Protein AF-A0A955PTU8-F1 (afdb_monomer)

Sequence (80 aa):
LYNLCELLRSGSFHIRITDTSAGERLARIKNGQYRLGDVMDWGEELTAQAEQLIAACGNEPDLPRINEFLVAIRRAFLTP

Secondary structure (DSSP, 8-state):
-HHHHHHHHHS---S-GGGSHHHHHHHHHHTT-S-HHHHHHHHHHHHHHHHHHHHH--PPP-HHHHHHHHHHHHHHTT--

Foldseek 3Di:
DVQLLVCLVPVDGDPCCCVDPSVVVVVCVVVVVDDPVVVVVVVVVVVVSNVVSVVVRPDDDPPVVVVVVVVVVVVVPPDD

Radius of gyration: 16.72 Å; Cα contacts (8 Å, |Δi|>4): 39; chains: 1; bounding box: 26×34×43 Å

Mean predicted aligned error: 7.54 Å

Nearest PDB structur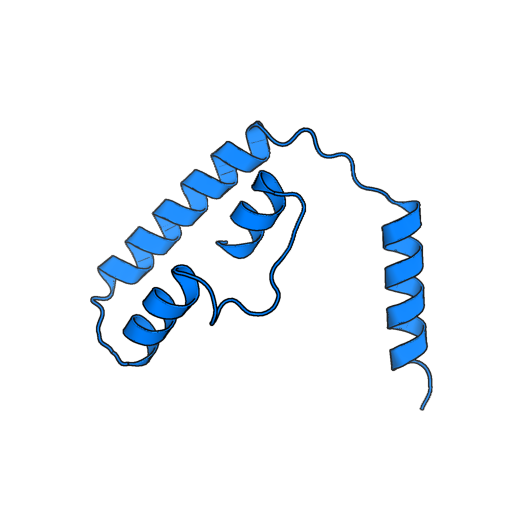es (foldseek):
  7st6-assembly1_y  TM=4.009E-01  e=9.063E+00  Escherichia coli K-12

Solvent-accessible surface area (backbone atoms only — not comparable to full-atom values): 4772 Å² total; per-residue (Å²): 92,68,58,54,39,42,29,58,73,68,78,45,72,75,88,63,50,70,84,39,78,66,21,56,54,49,50,34,46,75,71,65,65,62,53,76,63,60,56,51,55,50,52,52,54,36,48,57,50,31,55,56,37,55,77,67,49,83,80,76,83,61,59,70,62,51,50,54,50,53,51,51,52,52,53,70,74,68,62,132

Structure (mmCIF, N/CA/C/O backbone):
data_AF-A0A955PTU8-F1
#
_entry.id   AF-A0A955PTU8-F1
#
loop_
_atom_site.group_PDB
_atom_site.id
_atom_site.type_symbol
_atom_site.label_atom_id
_atom_site.label_alt_id
_atom_site.label_comp_id
_atom_site.label_asym_id
_atom_site.label_entity_id
_atom_site.label_seq_id
_atom_site.pdbx_PDB_ins_code
_atom_site.Cartn_x
_atom_site.Cartn_y
_atom_site.Cartn_z
_atom_site.occupancy
_atom_site.B_iso_or_equiv
_atom_site.auth_seq_id
_atom_site.auth_comp_id
_atom_site.auth_asym_id
_atom_site.auth_atom_id
_atom_site.pdbx_PDB_model_num
ATOM 1 N N . LEU A 1 1 ? 4.204 0.522 -1.403 1.00 83.00 1 LEU A N 1
ATOM 2 C CA . LEU A 1 1 ? 3.571 1.710 -2.021 1.00 83.00 1 LEU A CA 1
ATOM 3 C C . LEU A 1 1 ? 2.184 1.407 -2.583 1.00 83.00 1 LEU A C 1
ATOM 5 O O . LEU A 1 1 ? 1.252 2.079 -2.174 1.00 83.00 1 LEU A O 1
ATOM 9 N N . TYR A 1 2 ? 1.997 0.372 -3.415 1.00 85.88 2 TYR A N 1
ATOM 10 C CA . TYR A 1 2 ? 0.659 0.008 -3.923 1.00 85.88 2 TYR A CA 1
ATOM 11 C C . TYR A 1 2 ? -0.399 -0.159 -2.818 1.00 85.88 2 TYR A C 1
ATOM 13 O O . TYR A 1 2 ? -1.416 0.524 -2.838 1.00 85.88 2 TYR A O 1
ATOM 21 N N . ASN A 1 3 ? -0.121 -0.970 -1.791 1.00 83.56 3 ASN A N 1
ATOM 22 C CA . ASN A 1 3 ? -1.081 -1.167 -0.697 1.00 83.56 3 ASN A CA 1
ATOM 23 C C . ASN A 1 3 ? -1.333 0.101 0.131 1.00 83.56 3 ASN A C 1
ATOM 25 O O . ASN A 1 3 ? -2.390 0.238 0.733 1.00 83.56 3 ASN A O 1
ATOM 29 N N . LEU A 1 4 ? -0.369 1.026 0.176 1.00 83.75 4 LEU A N 1
ATOM 30 C CA . LEU A 1 4 ? -0.575 2.328 0.808 1.00 83.75 4 LEU A CA 1
ATOM 31 C C . LEU A 1 4 ? -1.577 3.149 -0.012 1.00 83.75 4 LEU A C 1
ATOM 33 O O . LEU A 1 4 ? -2.522 3.683 0.551 1.00 83.75 4 LEU A O 1
ATOM 37 N N . CYS A 1 5 ? -1.417 3.192 -1.337 1.00 86.88 5 CYS A N 1
ATOM 38 C CA . CYS A 1 5 ? -2.375 3.851 -2.228 1.00 86.88 5 CYS A CA 1
ATOM 39 C C . CYS A 1 5 ? -3.776 3.230 -2.105 1.00 86.88 5 CYS A C 1
ATOM 41 O O . CYS A 1 5 ? -4.778 3.938 -2.064 1.00 86.88 5 CYS A O 1
ATOM 43 N N . GLU A 1 6 ? -3.855 1.903 -2.004 1.00 83.75 6 GLU A N 1
ATOM 44 C CA . GLU A 1 6 ? -5.114 1.190 -1.796 1.00 83.75 6 GLU A CA 1
ATOM 45 C C . GLU A 1 6 ? -5.790 1.571 -0.475 1.00 83.75 6 GLU A C 1
ATOM 47 O O . GLU A 1 6 ? -6.980 1.902 -0.471 1.00 83.75 6 GLU A O 1
ATOM 52 N N . LEU A 1 7 ? -5.020 1.585 0.615 1.00 84.25 7 LEU A N 1
ATOM 53 C CA . LEU A 1 7 ? -5.499 1.965 1.938 1.00 84.25 7 LEU A CA 1
ATOM 54 C C . LEU A 1 7 ? -6.010 3.406 1.953 1.00 84.25 7 LEU A C 1
ATOM 56 O O . LEU A 1 7 ? -7.109 3.659 2.436 1.00 84.25 7 LEU A O 1
ATOM 60 N N . LEU A 1 8 ? -5.252 4.342 1.380 1.00 84.06 8 LEU A N 1
ATOM 61 C CA . LEU A 1 8 ? -5.631 5.755 1.341 1.00 84.06 8 LEU A CA 1
ATOM 62 C C . LEU A 1 8 ? -6.880 6.002 0.484 1.00 84.06 8 LEU A C 1
ATOM 64 O O . LEU A 1 8 ? -7.694 6.854 0.825 1.00 84.06 8 LEU A O 1
ATOM 68 N N . ARG A 1 9 ? -7.060 5.244 -0.605 1.00 81.88 9 ARG A N 1
ATOM 69 C CA . ARG A 1 9 ? -8.202 5.396 -1.520 1.00 81.88 9 ARG A CA 1
ATOM 70 C C . ARG A 1 9 ? -9.478 4.721 -1.020 1.00 81.88 9 ARG A C 1
ATOM 72 O O . ARG A 1 9 ? -10.563 5.243 -1.244 1.00 81.88 9 ARG A O 1
ATOM 79 N N . SER A 1 10 ? -9.365 3.526 -0.443 1.00 77.56 10 SER A N 1
ATOM 80 C CA . SER A 1 10 ? -10.519 2.661 -0.148 1.00 77.56 10 SER A CA 1
ATOM 81 C C . SER A 1 10 ? -10.785 2.448 1.341 1.00 77.56 10 SER A C 1
ATOM 83 O O . SER A 1 10 ? -11.816 1.880 1.691 1.00 77.56 10 SER A O 1
ATOM 85 N N . GLY A 1 11 ? -9.855 2.843 2.216 1.00 72.56 11 GLY A N 1
ATOM 86 C CA . GLY A 1 11 ? -9.896 2.511 3.643 1.00 72.56 11 GLY A CA 1
ATOM 87 C C . GLY A 1 11 ? -9.700 1.017 3.939 1.00 72.56 11 GLY A C 1
ATOM 88 O O . GLY A 1 11 ? -9.764 0.612 5.096 1.00 72.56 11 GLY A O 1
ATOM 89 N N . SER A 1 12 ? -9.457 0.195 2.913 1.00 70.50 12 SER A N 1
ATOM 90 C CA . SER A 1 12 ? -9.221 -1.243 3.013 1.00 70.50 12 SER A CA 1
ATOM 91 C C . SER A 1 12 ? -7.805 -1.588 2.560 1.00 70.50 12 SER A C 1
ATOM 93 O O . SER A 1 12 ? -7.211 -0.896 1.736 1.00 70.50 12 SER A O 1
ATOM 95 N N . PHE A 1 13 ? -7.261 -2.672 3.105 1.00 73.69 13 PHE A N 1
ATOM 96 C CA . PHE A 1 13 ? -5.929 -3.175 2.790 1.00 73.69 13 PHE A CA 1
ATOM 97 C C . PHE A 1 13 ? -6.029 -4.642 2.382 1.00 73.69 13 PHE A C 1
ATOM 99 O O . PHE A 1 13 ? -6.386 -5.492 3.204 1.00 73.69 13 PHE A O 1
ATOM 106 N N . HIS A 1 14 ? -5.665 -4.968 1.141 1.00 72.38 14 HIS A N 1
ATOM 107 C CA . HIS A 1 14 ? -5.542 -6.362 0.735 1.00 72.38 14 HIS A CA 1
ATOM 108 C C . HIS A 1 14 ? -4.160 -6.902 1.111 1.00 72.38 14 HIS A C 1
ATOM 110 O O . HIS A 1 14 ? -3.117 -6.461 0.629 1.00 72.38 14 HIS A O 1
ATOM 116 N N . ILE A 1 15 ? -4.152 -7.929 1.966 1.00 65.75 15 ILE A N 1
ATOM 117 C CA . ILE A 1 15 ? -2.921 -8.626 2.371 1.00 65.75 15 ILE A CA 1
ATOM 118 C C . ILE A 1 15 ? -2.324 -9.403 1.181 1.00 65.75 15 ILE A C 1
ATOM 120 O O . ILE A 1 15 ? -1.106 -9.543 1.066 1.00 65.75 15 ILE A O 1
ATOM 124 N N . ARG A 1 16 ? -3.170 -9.892 0.262 1.00 74.62 16 ARG A N 1
ATOM 125 C CA . ARG A 1 16 ? -2.755 -10.678 -0.908 1.00 74.62 16 ARG A CA 1
ATOM 126 C C . ARG A 1 16 ? -2.650 -9.811 -2.158 1.00 74.62 16 ARG A C 1
ATOM 128 O O . ARG A 1 16 ? -3.571 -9.728 -2.959 1.00 74.62 16 ARG A O 1
ATOM 135 N N . ILE A 1 17 ? -1.474 -9.217 -2.353 1.00 76.31 17 ILE A N 1
ATOM 136 C CA . ILE A 1 17 ? -1.143 -8.445 -3.566 1.00 76.31 17 ILE A CA 1
ATOM 137 C C . ILE A 1 17 ? -1.233 -9.317 -4.828 1.00 76.31 17 ILE A C 1
ATOM 139 O O . ILE A 1 17 ? -1.504 -8.802 -5.908 1.00 76.31 17 ILE A O 1
ATOM 143 N N . THR A 1 18 ? -1.025 -10.632 -4.702 1.00 77.62 18 THR A N 1
ATOM 144 C CA . THR A 1 18 ? -1.048 -11.599 -5.813 1.00 77.62 18 THR A CA 1
ATOM 145 C C . THR A 1 18 ? -2.342 -11.584 -6.613 1.00 77.62 18 THR A C 1
ATOM 147 O O . THR A 1 18 ? -2.296 -11.853 -7.807 1.00 77.62 18 THR A O 1
ATOM 150 N N . ASP A 1 19 ? -3.455 -11.223 -5.978 1.00 79.25 19 ASP A N 1
ATOM 151 C CA . ASP A 1 19 ? -4.792 -11.290 -6.574 1.00 79.25 19 ASP A CA 1
ATOM 152 C C . ASP A 1 19 ? -5.201 -9.940 -7.204 1.00 79.25 19 ASP A C 1
ATOM 154 O O . ASP A 1 19 ? -6.359 -9.713 -7.541 1.00 79.25 19 ASP A O 1
ATOM 158 N N . THR A 1 20 ? -4.243 -9.018 -7.348 1.00 80.44 20 THR A N 1
ATOM 159 C CA . THR A 1 20 ? -4.433 -7.664 -7.887 1.00 80.44 20 THR A CA 1
ATOM 160 C C . THR A 1 20 ? -3.623 -7.463 -9.168 1.00 80.44 20 THR A C 1
ATOM 162 O O . THR A 1 20 ? -2.661 -8.186 -9.436 1.00 80.44 20 THR A O 1
ATOM 165 N N . SER A 1 21 ? -3.925 -6.403 -9.923 1.00 81.44 21 SER A N 1
ATOM 166 C CA . SER A 1 21 ? -3.116 -6.004 -11.086 1.00 81.44 21 SER A CA 1
ATOM 167 C C . SER A 1 21 ? -1.649 -5.705 -10.729 1.00 81.44 21 SER A C 1
ATOM 169 O O . SER A 1 21 ? -0.749 -5.906 -11.549 1.00 81.44 21 SER A O 1
ATOM 171 N N . ALA A 1 22 ? -1.372 -5.287 -9.488 1.00 85.06 22 ALA A N 1
ATOM 172 C CA . ALA A 1 22 ? -0.006 -5.150 -8.989 1.00 85.06 22 ALA A CA 1
ATOM 173 C C . ALA A 1 22 ? 0.686 -6.509 -8.811 1.00 85.06 22 ALA A C 1
ATOM 175 O O . ALA A 1 22 ? 1.883 -6.618 -9.074 1.00 85.06 22 ALA A O 1
ATOM 176 N N . GLY A 1 23 ? -0.055 -7.550 -8.423 1.00 84.62 23 GLY A N 1
ATOM 177 C CA . GLY A 1 23 ? 0.429 -8.926 -8.319 1.00 84.62 23 GLY A CA 1
ATOM 178 C C . GLY A 1 23 ? 0.915 -9.481 -9.651 1.00 84.62 23 GLY A C 1
ATOM 179 O O . GLY A 1 23 ? 2.016 -10.024 -9.723 1.00 84.62 23 GLY A O 1
ATOM 180 N N . GLU A 1 24 ? 0.155 -9.264 -10.723 1.00 85.38 24 GLU A N 1
ATOM 181 C CA . GLU A 1 24 ? 0.542 -9.664 -12.082 1.00 85.38 24 GLU A CA 1
ATOM 182 C C . GLU A 1 24 ? 1.815 -8.952 -12.561 1.00 85.38 24 GLU A C 1
ATOM 184 O O . GLU A 1 24 ? 2.689 -9.553 -13.192 1.00 85.38 24 GLU A O 1
ATOM 189 N N . ARG A 1 25 ? 1.946 -7.653 -12.265 1.00 86.25 25 ARG A N 1
ATOM 190 C CA . ARG A 1 25 ? 3.140 -6.865 -12.614 1.00 86.25 25 ARG A CA 1
ATOM 191 C C . ARG A 1 25 ? 4.358 -7.329 -11.810 1.00 86.25 25 ARG A C 1
ATOM 193 O O . ARG A 1 25 ? 5.429 -7.516 -12.381 1.00 86.25 25 ARG A O 1
AT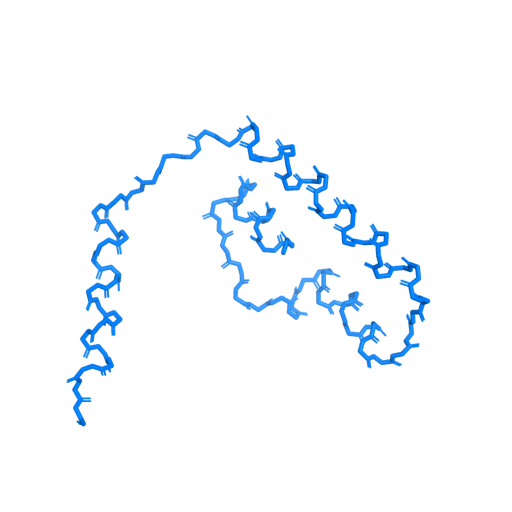OM 200 N N . LEU A 1 26 ? 4.179 -7.621 -10.521 1.00 86.50 26 LEU A N 1
ATOM 201 C CA . LEU A 1 26 ? 5.225 -8.176 -9.661 1.00 86.50 26 LEU A CA 1
ATOM 202 C C . LEU A 1 26 ? 5.661 -9.580 -10.110 1.00 86.50 26 LEU A C 1
ATOM 204 O O . LEU A 1 26 ? 6.848 -9.893 -10.070 1.00 86.50 26 LEU A O 1
ATOM 208 N N . ALA A 1 27 ? 4.722 -10.422 -10.552 1.00 87.50 27 ALA A N 1
ATOM 209 C CA . ALA A 1 27 ? 5.014 -11.753 -11.078 1.00 87.50 27 ALA A CA 1
ATOM 210 C C . ALA A 1 27 ? 5.867 -11.681 -12.354 1.00 87.50 27 ALA A C 1
ATOM 212 O O . ALA A 1 27 ? 6.866 -12.390 -12.459 1.00 87.50 27 ALA A O 1
ATOM 213 N N . ARG A 1 28 ? 5.541 -10.768 -13.280 1.00 86.19 28 ARG A N 1
ATOM 214 C CA . ARG A 1 28 ? 6.362 -10.502 -14.476 1.00 86.19 28 ARG A CA 1
ATOM 215 C C . ARG A 1 28 ? 7.781 -10.067 -14.114 1.00 86.19 28 ARG A C 1
ATOM 217 O O . ARG A 1 28 ? 8.738 -10.626 -14.643 1.00 86.19 28 ARG A O 1
ATOM 224 N N . ILE A 1 29 ? 7.920 -9.149 -13.155 1.00 86.25 29 ILE A N 1
ATOM 225 C CA . ILE A 1 29 ? 9.231 -8.711 -12.654 1.00 86.25 29 ILE A CA 1
ATOM 226 C C . ILE A 1 29 ? 10.010 -9.898 -12.070 1.00 86.25 29 ILE A C 1
ATOM 228 O O . ILE A 1 29 ? 11.146 -10.148 -12.459 1.00 86.25 29 ILE A O 1
ATOM 232 N N . LYS A 1 30 ? 9.393 -10.695 -11.191 1.00 84.56 30 LYS A N 1
ATOM 233 C CA . LYS A 1 30 ? 10.038 -11.880 -10.595 1.00 84.56 30 LYS A CA 1
ATOM 234 C C . 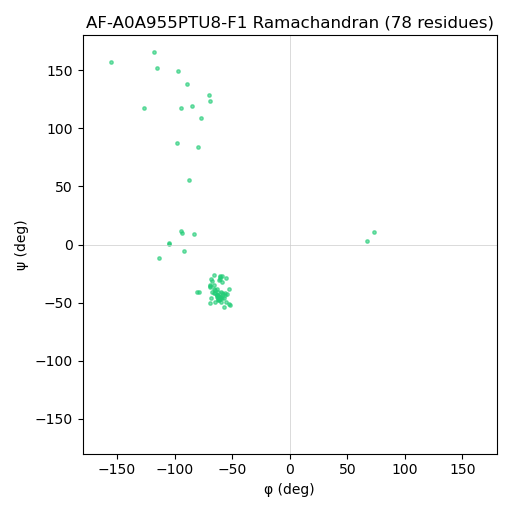LYS A 1 30 ? 10.491 -12.908 -11.633 1.00 84.56 30 LYS A C 1
ATOM 236 O O . LYS A 1 30 ? 11.509 -13.557 -11.429 1.00 84.56 30 LYS A O 1
ATOM 241 N N . ASN A 1 31 ? 9.769 -13.021 -12.743 1.00 89.38 31 ASN A N 1
ATOM 242 C CA . ASN A 1 31 ? 10.101 -13.917 -13.848 1.00 89.38 31 ASN A CA 1
ATOM 243 C C . ASN A 1 31 ? 11.137 -13.327 -14.825 1.00 89.38 31 ASN A C 1
ATOM 245 O O . ASN A 1 31 ? 11.350 -13.890 -15.897 1.00 89.38 31 ASN A O 1
ATOM 249 N N . GLY A 1 32 ? 11.760 -12.187 -14.501 1.00 84.75 32 GLY A N 1
ATOM 250 C CA . GLY A 1 32 ? 12.753 -11.533 -15.360 1.00 84.75 32 GLY A CA 1
ATOM 251 C C . GLY A 1 32 ? 12.157 -10.854 -16.596 1.00 84.75 32 GLY A C 1
ATOM 252 O O . GLY A 1 32 ? 12.892 -10.429 -17.482 1.00 84.75 32 GLY A O 1
ATOM 253 N N . GLN A 1 33 ? 10.829 -10.728 -16.671 1.00 87.12 33 GLN A N 1
ATOM 254 C CA . GLN A 1 33 ? 10.113 -10.097 -17.781 1.00 87.12 33 GLN A CA 1
ATOM 255 C C . GLN A 1 33 ? 9.978 -8.586 -17.546 1.00 87.12 33 GLN A C 1
ATOM 257 O O . GLN A 1 33 ? 8.870 -8.050 -17.504 1.00 87.12 33 GLN A O 1
ATOM 262 N N . TYR A 1 34 ? 11.105 -7.908 -17.329 1.00 84.00 34 TYR A N 1
ATOM 263 C CA . TYR A 1 34 ? 11.156 -6.469 -17.073 1.00 84.00 34 TYR A CA 1
ATOM 264 C C . TYR A 1 34 ? 12.513 -5.882 -17.466 1.00 84.00 34 TYR A C 1
ATOM 266 O O . TYR A 1 34 ? 13.529 -6.579 -17.501 1.00 84.00 34 TYR A O 1
ATOM 274 N N . ARG A 1 35 ? 12.546 -4.578 -17.731 1.00 84.19 35 ARG A N 1
ATOM 275 C CA . ARG A 1 35 ? 13.777 -3.784 -17.772 1.00 84.19 35 ARG A CA 1
ATOM 276 C C . ARG A 1 35 ? 13.954 -3.088 -16.433 1.00 84.19 35 ARG A C 1
ATOM 278 O O . ARG A 1 35 ? 12.974 -2.717 -15.803 1.00 84.19 35 ARG A O 1
ATOM 285 N N . LEU A 1 36 ? 15.198 -2.860 -16.013 1.00 78.88 36 LEU A N 1
ATOM 286 C CA . LEU A 1 36 ? 15.478 -2.176 -14.743 1.00 78.88 36 LEU A 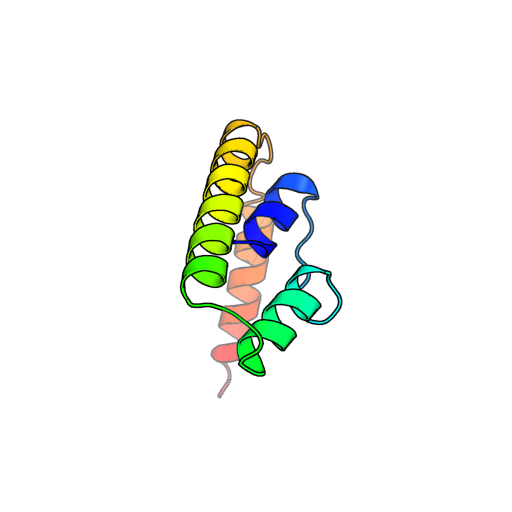CA 1
ATOM 287 C C . LEU A 1 36 ? 14.734 -0.829 -14.629 1.00 78.88 36 LEU A C 1
ATOM 289 O O . LEU A 1 36 ? 14.193 -0.532 -13.568 1.00 78.88 36 LEU A O 1
ATOM 293 N N . GLY A 1 37 ? 14.642 -0.083 -15.739 1.00 84.50 37 GLY A N 1
ATOM 294 C CA . GLY A 1 37 ? 13.855 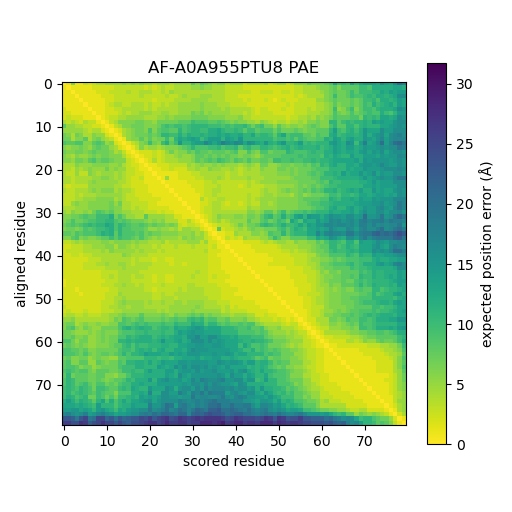1.153 -15.828 1.00 84.50 37 GLY A CA 1
ATOM 295 C C . GLY A 1 37 ? 12.384 0.957 -15.458 1.00 84.50 37 GLY A C 1
ATOM 296 O O . GLY A 1 37 ? 11.877 1.690 -14.624 1.00 84.50 37 GLY A O 1
ATOM 297 N N . ASP A 1 38 ? 11.745 -0.118 -15.927 1.00 83.12 38 ASP A N 1
ATOM 298 C CA . ASP A 1 38 ? 10.321 -0.388 -15.679 1.00 83.12 38 ASP A CA 1
ATOM 299 C C . ASP A 1 38 ? 9.981 -0.535 -14.184 1.00 83.12 38 ASP A C 1
ATOM 301 O O . ASP A 1 38 ? 8.845 -0.288 -13.774 1.00 83.12 38 ASP A O 1
ATOM 305 N N . VAL A 1 39 ? 10.945 -0.974 -13.363 1.00 86.19 39 VAL A N 1
ATOM 306 C CA . VAL A 1 39 ? 10.776 -1.086 -11.904 1.00 86.19 39 VAL A CA 1
ATOM 307 C C . VAL A 1 39 ? 10.928 0.272 -11.233 1.00 86.19 39 VAL A C 1
ATOM 309 O O . VAL A 1 39 ? 10.154 0.575 -10.325 1.00 86.19 39 VAL A O 1
ATOM 312 N N . MET A 1 40 ? 11.897 1.081 -11.672 1.00 87.44 40 MET A N 1
ATOM 313 C CA . MET A 1 40 ? 12.082 2.437 -11.152 1.00 87.44 40 MET A CA 1
ATOM 314 C C . MET A 1 40 ? 10.885 3.315 -11.509 1.00 87.44 40 MET A C 1
ATOM 316 O O . MET A 1 40 ? 10.270 3.876 -10.608 1.00 87.44 40 MET A O 1
ATOM 320 N N . ASP A 1 41 ? 10.483 3.316 -12.781 1.00 90.31 41 ASP A N 1
ATOM 321 C CA . ASP A 1 41 ? 9.339 4.073 -13.289 1.00 90.31 41 ASP A CA 1
ATOM 322 C C . ASP A 1 41 ? 8.063 3.708 -12.523 1.00 90.31 41 ASP A C 1
ATOM 324 O O . ASP A 1 41 ? 7.284 4.573 -12.130 1.00 90.31 41 ASP A O 1
ATOM 328 N N . TRP A 1 42 ? 7.859 2.416 -12.241 1.00 90.88 42 TRP A N 1
ATOM 329 C CA . TRP A 1 42 ? 6.707 1.978 -11.457 1.00 90.88 42 TRP A CA 1
ATOM 330 C C . TRP A 1 42 ? 6.788 2.414 -9.988 1.00 90.88 42 TRP A C 1
ATOM 332 O O . TRP A 1 42 ? 5.769 2.743 -9.377 1.00 90.88 42 TRP A O 1
ATOM 342 N N . GLY A 1 43 ? 7.987 2.431 -9.406 1.00 89.88 43 GLY A N 1
ATOM 343 C CA . GLY A 1 43 ? 8.218 2.967 -8.068 1.00 89.88 43 GLY A CA 1
ATOM 344 C C . GLY A 1 43 ? 7.899 4.459 -7.979 1.00 89.88 43 GLY A C 1
ATOM 345 O O . GLY A 1 43 ? 7.202 4.878 -7.053 1.00 89.88 43 GLY A O 1
ATOM 346 N N . GLU A 1 44 ? 8.350 5.244 -8.955 1.00 93.88 44 GLU A N 1
ATOM 347 C CA . GLU A 1 44 ? 8.068 6.678 -9.065 1.00 93.88 44 GLU A CA 1
ATOM 348 C C . GLU A 1 44 ? 6.571 6.941 -9.266 1.00 93.88 44 GLU A C 1
ATOM 350 O O . GLU A 1 44 ? 5.986 7.746 -8.541 1.00 93.88 44 GLU A O 1
ATOM 355 N N . GLU A 1 45 ? 5.918 6.186 -10.155 1.00 92.81 45 GLU A N 1
ATOM 356 C CA . GLU A 1 45 ? 4.472 6.251 -10.402 1.00 92.81 45 GLU A CA 1
ATOM 357 C C . GLU A 1 45 ? 3.669 6.034 -9.108 1.00 92.81 45 GLU A C 1
ATOM 359 O O . GLU A 1 45 ? 2.783 6.819 -8.764 1.00 92.81 45 GLU A O 1
ATOM 364 N N . LEU A 1 46 ? 4.001 4.980 -8.355 1.00 92.00 46 LEU A N 1
ATOM 365 C CA . LEU A 1 46 ? 3.340 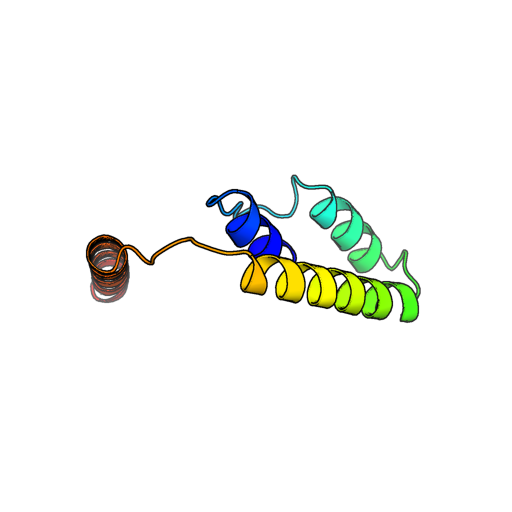4.664 -7.088 1.00 92.00 46 LEU A CA 1
ATOM 366 C C . LEU A 1 46 ? 3.647 5.686 -5.989 1.00 92.00 46 LEU A C 1
ATOM 368 O O . LEU A 1 46 ? 2.823 5.880 -5.096 1.00 92.00 46 LEU A O 1
ATOM 372 N N . THR A 1 47 ? 4.821 6.312 -6.028 1.00 92.94 47 THR A N 1
ATOM 373 C CA . THR A 1 47 ? 5.204 7.359 -5.074 1.00 92.94 47 THR A CA 1
ATOM 374 C C . THR A 1 47 ? 4.378 8.615 -5.318 1.00 92.94 47 THR A C 1
ATOM 376 O O . THR A 1 47 ? 3.712 9.081 -4.397 1.00 92.94 47 THR A O 1
ATOM 379 N N . ALA A 1 48 ? 4.307 9.081 -6.567 1.00 94.50 48 ALA A N 1
ATOM 380 C CA . ALA A 1 48 ? 3.489 10.230 -6.945 1.00 94.50 48 ALA A CA 1
ATOM 381 C C . ALA A 1 48 ? 2.001 10.013 -6.612 1.00 94.50 48 ALA A C 1
ATOM 383 O O . ALA A 1 48 ? 1.339 10.905 -6.082 1.00 94.50 48 ALA A O 1
ATOM 384 N N . GLN A 1 49 ? 1.473 8.807 -6.861 1.00 92.00 49 GLN A N 1
ATOM 385 C CA . GLN A 1 49 ? 0.104 8.451 -6.468 1.00 92.00 49 GLN A CA 1
ATOM 386 C C . GLN A 1 49 ? -0.096 8.501 -4.950 1.00 92.00 49 GLN A C 1
ATOM 388 O O . GLN A 1 49 ? -1.100 9.035 -4.480 1.00 92.00 49 GLN A O 1
ATOM 393 N N . ALA A 1 50 ? 0.845 7.957 -4.174 1.00 91.25 50 ALA A N 1
ATOM 394 C CA . ALA A 1 50 ? 0.755 7.971 -2.720 1.00 91.25 50 ALA A CA 1
ATOM 395 C C . ALA A 1 50 ? 0.779 9.402 -2.170 1.00 91.25 50 ALA A C 1
ATOM 397 O O . ALA A 1 50 ? -0.038 9.725 -1.316 1.00 91.25 50 ALA A O 1
ATOM 398 N N . GLU A 1 51 ? 1.657 10.268 -2.675 1.00 93.94 51 GLU A N 1
ATOM 399 C CA . GLU A 1 51 ? 1.742 11.673 -2.258 1.00 93.94 51 GLU A CA 1
ATOM 400 C C . GLU A 1 51 ? 0.431 12.426 -2.512 1.00 93.94 51 GLU A C 1
ATOM 402 O O . GLU A 1 51 ? -0.078 13.108 -1.619 1.00 93.94 51 GLU A O 1
ATOM 407 N N . GLN A 1 52 ? -0.165 12.241 -3.694 1.00 92.19 52 GLN A N 1
ATOM 408 C CA . GLN A 1 52 ? -1.467 12.824 -4.028 1.00 92.19 52 GLN A CA 1
ATOM 409 C C . GLN A 1 52 ? -2.574 12.322 -3.095 1.00 92.19 52 GLN A C 1
ATOM 411 O O . GLN A 1 52 ? -3.383 13.110 -2.603 1.00 92.19 52 GLN A O 1
ATOM 416 N N . LEU A 1 53 ? -2.604 11.015 -2.827 1.00 89.25 53 LEU A N 1
ATOM 417 C CA . LEU A 1 53 ? -3.609 10.409 -1.959 1.00 89.25 53 LEU A CA 1
ATOM 418 C C . LEU A 1 53 ? -3.436 10.819 -0.496 1.00 89.25 53 LEU A C 1
ATOM 420 O O . LEU A 1 53 ? -4.437 11.036 0.172 1.00 89.25 53 LEU A O 1
ATOM 424 N N . ILE A 1 54 ? -2.202 10.967 -0.003 1.00 88.81 54 ILE A N 1
ATOM 425 C CA . ILE A 1 54 ? -1.921 11.460 1.354 1.00 88.81 54 ILE A CA 1
ATOM 426 C C . ILE A 1 54 ? -2.451 12.883 1.511 1.00 88.81 54 ILE A C 1
ATOM 428 O O . ILE A 1 54 ? -3.148 13.162 2.481 1.00 88.81 54 ILE A O 1
ATOM 432 N N . ALA A 1 55 ? -2.167 13.766 0.550 1.00 88.25 55 ALA A N 1
ATOM 433 C CA . ALA A 1 55 ? -2.632 15.150 0.597 1.00 88.25 55 ALA A CA 1
ATOM 434 C C . ALA A 1 55 ? -4.169 15.264 0.591 1.00 88.25 55 ALA A C 1
ATOM 436 O O . ALA A 1 55 ? -4.720 16.191 1.180 1.00 88.25 55 ALA A O 1
ATOM 437 N N . ALA A 1 56 ? -4.859 14.320 -0.054 1.00 85.75 56 ALA A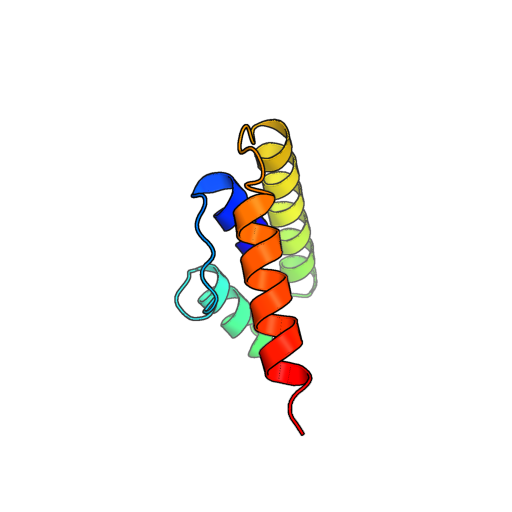 N 1
ATOM 438 C CA . ALA A 1 56 ? -6.319 14.259 -0.113 1.00 85.75 56 ALA A CA 1
ATOM 439 C C . ALA A 1 56 ? -6.957 13.401 1.000 1.00 85.75 56 ALA A C 1
ATOM 441 O O . ALA A 1 56 ? -8.184 13.339 1.102 1.00 85.75 56 ALA A O 1
ATOM 442 N N . CYS A 1 57 ? -6.160 12.710 1.818 1.00 80.81 57 CYS A N 1
ATOM 443 C CA . CYS A 1 57 ? -6.655 11.762 2.808 1.00 80.81 57 CYS A CA 1
ATOM 444 C C . CYS A 1 57 ? -7.210 12.497 4.032 1.00 80.81 57 CYS A C 1
ATOM 446 O O . CYS A 1 57 ? -6.459 13.020 4.850 1.00 80.81 57 CYS A O 1
ATOM 448 N N . GLY A 1 58 ? -8.534 12.473 4.186 1.00 78.75 58 GLY A N 1
ATOM 449 C CA . GLY A 1 58 ? -9.237 12.957 5.379 1.00 78.75 58 GLY A CA 1
ATOM 450 C C . GLY A 1 58 ? -9.519 11.874 6.425 1.00 78.75 58 GLY A C 1
ATOM 451 O O . GLY A 1 58 ? -10.308 12.110 7.333 1.00 78.75 58 GLY A O 1
ATOM 452 N N . ASN A 1 59 ? -8.949 10.672 6.280 1.00 76.88 59 ASN A N 1
ATOM 453 C CA . ASN A 1 59 ? -9.188 9.584 7.226 1.00 76.88 59 ASN A CA 1
ATOM 454 C C . ASN A 1 59 ? -8.536 9.909 8.574 1.00 76.88 59 ASN A C 1
ATOM 456 O O . ASN A 1 59 ? -7.323 10.112 8.647 1.00 76.88 59 ASN A O 1
ATOM 460 N N . GLU A 1 60 ? -9.327 9.901 9.643 1.00 79.94 60 GLU A N 1
ATOM 461 C CA . GLU A 1 60 ? -8.810 10.026 11.002 1.00 79.94 60 GLU A CA 1
ATOM 462 C C . GLU A 1 60 ? -8.466 8.646 11.580 1.00 79.94 60 GLU A C 1
ATOM 464 O O . GLU A 1 60 ? -9.218 7.682 11.393 1.00 79.94 60 GLU A O 1
ATOM 469 N N . PRO A 1 61 ? -7.330 8.510 12.281 1.00 76.38 61 PRO A N 1
ATOM 470 C CA . PRO A 1 61 ? -6.966 7.250 12.907 1.00 76.38 61 PRO A CA 1
ATOM 471 C C . PRO A 1 61 ? -7.882 6.938 14.099 1.00 76.38 61 PRO A C 1
ATOM 473 O O . PRO A 1 61 ? -7.992 7.719 15.043 1.00 76.38 61 PRO A O 1
ATOM 476 N N . ASP A 1 62 ? -8.456 5.735 14.111 1.00 85.69 62 ASP A N 1
ATOM 477 C CA . ASP A 1 62 ? -9.158 5.178 15.274 1.00 85.69 62 ASP A CA 1
ATOM 478 C C . ASP A 1 62 ? -8.135 4.614 16.278 1.00 85.69 62 ASP A C 1
ATOM 480 O O . ASP A 1 62 ? -7.781 3.429 16.266 1.00 85.69 62 ASP A O 1
ATOM 484 N N . LEU A 1 63 ? -7.600 5.500 17.124 1.00 88.62 63 LEU A N 1
ATOM 485 C CA . LEU A 1 63 ? -6.592 5.151 18.130 1.00 88.62 63 LEU A CA 1
ATOM 486 C C . LEU A 1 63 ? -7.054 4.055 19.110 1.00 88.62 63 LEU A C 1
ATOM 488 O O . LEU A 1 63 ? -6.247 3.161 19.384 1.00 88.62 63 LEU A O 1
ATOM 492 N N . PRO A 1 64 ? -8.300 4.066 19.635 1.00 92.44 64 PRO A N 1
ATOM 493 C CA . PRO A 1 64 ? 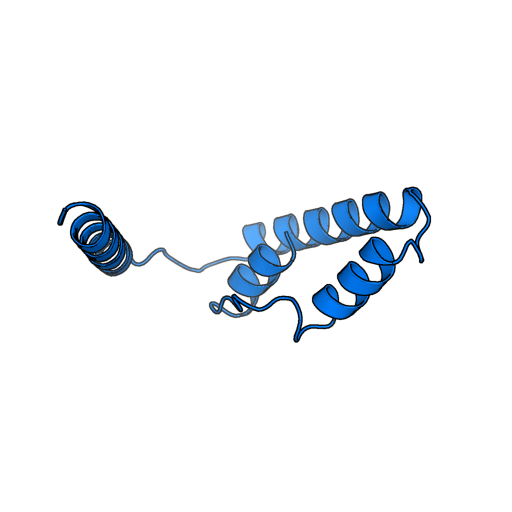-8.809 2.964 20.451 1.00 92.44 64 PRO A CA 1
ATOM 494 C C . PRO A 1 64 ? -8.678 1.602 19.764 1.00 92.44 64 PRO A C 1
ATOM 496 O O . PRO A 1 64 ? -8.077 0.684 20.327 1.00 92.44 64 PRO A O 1
ATOM 499 N N . ARG A 1 65 ? -9.147 1.487 18.519 1.00 85.44 65 ARG A N 1
ATOM 500 C CA . ARG A 1 65 ? -9.105 0.231 17.764 1.00 85.44 65 ARG A CA 1
ATOM 501 C C . ARG A 1 65 ? -7.683 -0.218 17.437 1.00 85.44 65 ARG A C 1
ATOM 503 O O . ARG A 1 65 ? -7.378 -1.410 17.503 1.00 85.44 65 ARG A O 1
ATOM 510 N N . ILE A 1 66 ? -6.794 0.722 17.114 1.00 86.50 66 ILE A N 1
ATOM 511 C CA . ILE A 1 66 ? -5.367 0.436 16.896 1.00 86.50 66 ILE A CA 1
ATOM 512 C C . ILE A 1 66 ? -4.740 -0.127 18.177 1.00 86.50 66 ILE A C 1
ATOM 514 O O . ILE A 1 66 ? -4.041 -1.139 18.127 1.00 86.50 66 ILE A O 1
ATOM 518 N N . ASN A 1 67 ? -5.016 0.480 19.331 1.00 90.44 67 ASN A N 1
ATOM 519 C CA . ASN A 1 67 ? -4.498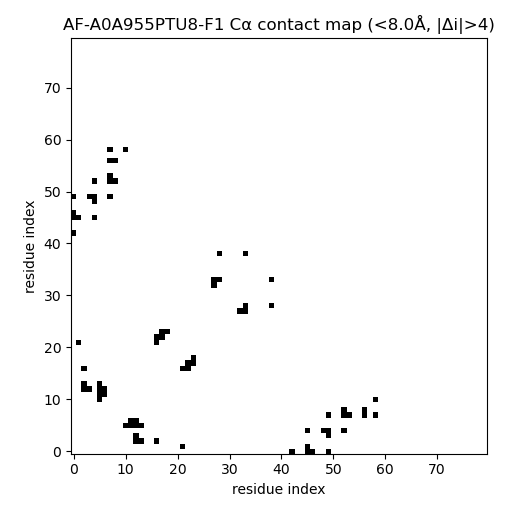 0.006 20.611 1.00 90.44 67 ASN A CA 1
ATOM 520 C C . ASN A 1 67 ? -5.004 -1.399 20.958 1.00 90.44 67 ASN A C 1
ATOM 522 O O . ASN A 1 67 ? -4.206 -2.241 21.373 1.00 90.44 67 ASN A O 1
ATOM 526 N N . GLU A 1 68 ? -6.293 -1.682 20.757 1.00 92.69 68 GLU A N 1
ATOM 527 C CA . GLU A 1 68 ? -6.856 -3.024 20.959 1.00 92.69 68 GLU A CA 1
ATOM 528 C C . GLU A 1 68 ? -6.142 -4.074 20.101 1.00 92.69 68 GLU A C 1
ATOM 530 O O . GLU A 1 68 ? -5.732 -5.125 20.603 1.00 92.69 68 GLU A O 1
ATOM 535 N N . PHE A 1 69 ? -5.918 -3.761 18.823 1.00 87.56 69 PHE A N 1
ATOM 536 C CA . PHE A 1 69 ? -5.190 -4.630 17.905 1.00 87.56 69 PHE A CA 1
ATOM 537 C C . PHE A 1 69 ? -3.737 -4.866 18.345 1.00 87.56 69 PHE A C 1
ATOM 539 O O . PHE A 1 69 ? -3.280 -6.011 18.392 1.00 87.56 69 PHE A O 1
ATOM 546 N N . LEU A 1 70 ? -3.011 -3.809 18.724 1.00 88.94 70 LEU A N 1
ATOM 547 C CA . LEU A 1 70 ? -1.625 -3.915 19.195 1.00 88.94 70 LEU A CA 1
ATOM 548 C C . LEU A 1 70 ? -1.516 -4.741 20.483 1.00 88.94 70 LEU A C 1
ATOM 550 O O . LEU A 1 70 ? -0.585 -5.535 20.634 1.00 88.94 70 LEU A O 1
ATOM 554 N N . VAL A 1 71 ? -2.477 -4.607 21.401 1.00 92.62 71 VAL A N 1
ATOM 555 C CA . VAL A 1 71 ? -2.557 -5.442 22.607 1.00 92.62 71 VAL A CA 1
ATOM 556 C C . VAL A 1 71 ? -2.816 -6.906 22.244 1.00 92.62 71 VAL A C 1
ATOM 558 O O . VAL A 1 71 ? -2.178 -7.786 22.825 1.00 92.62 71 VAL A O 1
ATOM 561 N N . ALA A 1 72 ? -3.703 -7.184 21.284 1.00 90.62 72 ALA A N 1
ATOM 562 C CA . ALA A 1 72 ? -3.979 -8.543 20.820 1.00 90.62 72 ALA A CA 1
ATOM 563 C C . ALA A 1 72 ? -2.731 -9.208 20.213 1.00 90.62 72 ALA A C 1
ATOM 565 O O . ALA A 1 72 ? -2.396 -10.327 20.604 1.00 90.62 72 ALA A O 1
ATOM 566 N N . ILE A 1 73 ? -1.993 -8.497 19.349 1.00 88.31 73 ILE A N 1
ATOM 567 C CA . ILE A 1 73 ? -0.694 -8.957 18.826 1.00 88.31 73 ILE A CA 1
ATOM 568 C C . ILE A 1 73 ? 0.260 -9.238 19.979 1.00 88.31 73 ILE A C 1
ATOM 570 O O . ILE A 1 73 ? 0.803 -10.334 20.086 1.00 88.31 73 ILE A O 1
ATOM 574 N N . ARG A 1 74 ? 0.451 -8.263 20.873 1.00 87.31 74 ARG A N 1
ATOM 575 C CA . ARG A 1 74 ? 1.378 -8.404 21.995 1.00 87.31 74 ARG A CA 1
ATOM 576 C C . ARG A 1 74 ? 1.066 -9.653 22.821 1.00 87.31 74 ARG A C 1
ATOM 578 O O . ARG A 1 74 ? 1.985 -10.375 23.178 1.00 87.31 74 ARG A O 1
ATOM 585 N N . ARG A 1 75 ? -0.206 -9.943 23.100 1.00 90.00 75 ARG A N 1
ATOM 586 C CA . ARG A 1 75 ? -0.611 -11.159 23.827 1.00 90.00 75 ARG A CA 1
ATOM 587 C C . ARG A 1 75 ? -0.318 -12.440 23.045 1.00 90.00 75 ARG A C 1
ATOM 589 O O . ARG A 1 75 ? 0.187 -13.391 23.634 1.00 90.00 75 ARG A O 1
ATOM 596 N N . ALA A 1 76 ? -0.581 -12.450 21.738 1.00 87.19 76 ALA A N 1
ATOM 597 C CA . ALA A 1 76 ? -0.338 -13.608 20.879 1.00 87.19 76 ALA A CA 1
ATOM 598 C C . ALA A 1 76 ? 1.144 -14.029 20.831 1.00 87.19 76 ALA A C 1
ATOM 600 O O . ALA A 1 76 ? 1.427 -15.211 20.688 1.00 87.19 76 ALA A O 1
ATOM 601 N N . PHE A 1 77 ? 2.074 -13.082 20.998 1.00 82.69 77 PHE A N 1
ATOM 602 C CA . PHE A 1 77 ? 3.523 -13.336 20.965 1.00 82.69 77 PHE A CA 1
ATOM 603 C C . PHE A 1 77 ? 4.210 -13.320 22.344 1.00 82.69 77 PHE A C 1
ATOM 605 O O . PHE A 1 77 ? 5.425 -13.478 22.416 1.00 82.69 77 PHE A O 1
ATOM 612 N N . LEU A 1 78 ? 3.465 -13.116 23.437 1.00 75.31 78 LEU A N 1
ATOM 613 C CA . LEU A 1 78 ? 3.993 -13.155 24.813 1.00 75.31 78 LEU A CA 1
ATOM 614 C C . LEU A 1 78 ? 3.620 -14.426 25.584 1.00 75.31 78 LEU A C 1
ATOM 616 O O . LEU A 1 78 ? 4.003 -14.560 26.745 1.00 75.31 78 LEU A O 1
ATOM 620 N N . THR A 1 79 ? 2.883 -15.344 24.965 1.00 57.69 79 THR A N 1
ATOM 621 C CA . THR A 1 79 ? 2.605 -16.652 25.565 1.00 57.69 79 THR A CA 1
ATOM 622 C C . THR A 1 79 ? 3.659 -17.635 25.032 1.00 57.69 79 THR A C 1
ATOM 624 O O . THR A 1 79 ? 3.731 -17.766 23.809 1.00 57.69 79 THR A O 1
ATOM 627 N N . PRO A 1 80 ? 4.525 -18.226 25.883 1.00 56.22 80 PRO A N 1
ATOM 628 C CA . PRO A 1 80 ? 5.524 -19.211 25.457 1.00 56.22 80 PRO A CA 1
ATOM 629 C C . PRO A 1 80 ? 4.897 -20.509 24.937 1.00 56.22 80 PRO A C 1
ATOM 631 O O . PRO A 1 80 ? 3.773 -20.845 25.380 1.00 56.22 80 PRO A O 1
#

pLDDT: mean 84.23, std 7.38, range [56.22, 94.5]